Protein AF-A0A925XBE7-F1 (afdb_monomer_lite)

Sequence (155 aa):
MLFYAGADINALSRRMATREWWESERRQFRIIASSITERELEAGAYAYQEEALQLVRRLNYVPITQLVRRLAAEFLDGNVVPPNKPGDAAQLAIATAHQIDYLLTWNYAHLANPATQLRGHQVAAKHQLRMPWLVSPETIPQTSLGQSIRRLKDE

pLDDT: mean 89.14, std 12.23, range [35.78, 98.0]

Foldseek 3Di:
DDDDPDDPPVVVVLVVLVVVCVVAPCVLDQDEDEPLNLVVLVPDDDDCSVVVNVVNVPHHYDDCDPQLVVQLVLCCVLPLFDVVCSSLSSLQSRCFVVQPQEDEDPCCPGDQDPSSQVSSQVSSVVVVTGGHHYHYSVGPDGVVVVGDSDDDPDD

Radius of gyration: 16.5 Å; chains: 1; bounding box: 49×40×38 Å

Structure (mmCIF, N/CA/C/O backbone):
data_AF-A0A925XBE7-F1
#
_entry.id   AF-A0A925XBE7-F1
#
loop_
_atom_site.group_PDB
_atom_site.id
_atom_site.type_symbol
_atom_site.label_atom_id
_atom_site.label_alt_id
_atom_site.label_comp_id
_atom_site.label_asym_id
_atom_site.label_entity_id
_atom_site.label_seq_id
_atom_site.pdbx_PDB_ins_code
_atom_site.Cartn_x
_atom_site.Cartn_y
_atom_site.Cartn_z
_atom_site.occupancy
_atom_site.B_iso_or_equiv
_atom_site.auth_seq_id
_atom_site.auth_comp_id
_atom_site.auth_asym_id
_atom_site.auth_atom_id
_atom_site.pdbx_PDB_model_num
ATOM 1 N N . MET A 1 1 ? 24.776 26.914 2.344 1.00 39.09 1 MET A N 1
ATOM 2 C CA . MET A 1 1 ? 25.261 25.577 1.945 1.00 39.09 1 MET A CA 1
ATOM 3 C C . MET A 1 1 ? 24.845 24.600 3.045 1.00 39.09 1 MET A C 1
ATOM 5 O O . MET A 1 1 ? 25.548 24.454 4.031 1.00 39.09 1 MET A O 1
ATOM 9 N N . LEU A 1 2 ? 23.615 24.082 2.955 1.00 41.59 2 LEU A N 1
ATOM 10 C CA . LEU A 1 2 ? 22.975 23.241 3.976 1.00 41.59 2 LEU A CA 1
ATOM 11 C C . LEU A 1 2 ? 23.396 21.786 3.750 1.00 41.59 2 LEU A C 1
ATOM 13 O O . LEU A 1 2 ? 22.726 21.066 3.017 1.00 41.59 2 LEU A O 1
ATOM 17 N N . PHE A 1 3 ? 24.520 21.362 4.324 1.00 47.53 3 PHE A N 1
ATOM 18 C CA . PHE A 1 3 ? 24.880 19.945 4.325 1.00 47.53 3 PHE A CA 1
ATOM 19 C C . PHE A 1 3 ? 24.498 19.323 5.660 1.00 47.53 3 PHE A C 1
ATOM 21 O O . PHE A 1 3 ? 25.127 19.568 6.686 1.00 47.53 3 PHE A O 1
ATOM 28 N N . TYR A 1 4 ? 23.444 18.514 5.622 1.00 51.09 4 TYR A N 1
ATOM 29 C CA . TYR A 1 4 ? 23.180 17.504 6.630 1.00 51.09 4 TYR A CA 1
ATOM 30 C C . TYR A 1 4 ? 23.902 16.219 6.208 1.00 51.09 4 TYR A C 1
ATOM 32 O O . TYR A 1 4 ? 23.668 15.712 5.114 1.00 51.09 4 TYR A O 1
ATOM 40 N N . ALA A 1 5 ? 24.789 15.717 7.067 1.00 51.72 5 ALA A N 1
ATOM 41 C CA . ALA A 1 5 ? 25.589 14.509 6.850 1.00 51.72 5 ALA A CA 1
ATOM 42 C C . ALA A 1 5 ? 25.105 13.334 7.726 1.00 51.72 5 ALA A C 1
ATOM 44 O O . ALA A 1 5 ? 25.909 12.570 8.251 1.00 51.72 5 ALA A O 1
ATOM 45 N N . GLY A 1 6 ? 23.792 13.225 7.945 1.00 59.06 6 GLY A N 1
ATOM 46 C CA . GLY A 1 6 ? 23.174 12.1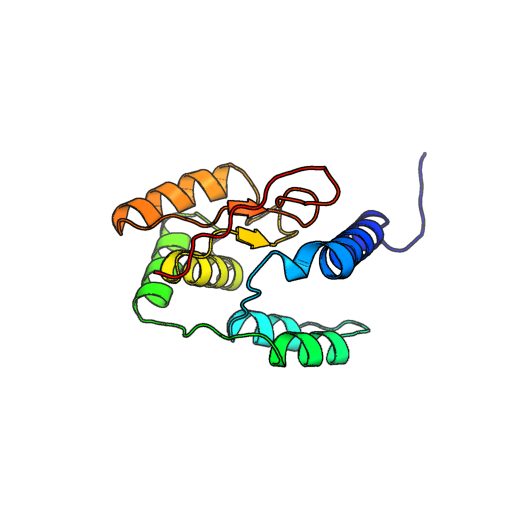00 8.650 1.00 59.06 6 GLY A CA 1
ATOM 47 C C . GLY A 1 6 ? 22.329 11.225 7.723 1.00 59.06 6 GLY A C 1
ATOM 48 O O . GLY A 1 6 ? 22.098 11.566 6.562 1.00 59.06 6 GLY A O 1
ATOM 49 N N . ALA A 1 7 ? 21.847 10.096 8.250 1.00 60.03 7 ALA A N 1
ATOM 50 C CA . ALA A 1 7 ? 20.868 9.246 7.573 1.00 60.03 7 ALA A CA 1
ATOM 51 C C . ALA A 1 7 ? 19.653 10.086 7.144 1.00 60.03 7 ALA A C 1
ATOM 53 O O . ALA A 1 7 ? 19.132 10.838 7.960 1.00 60.03 7 ALA A O 1
ATOM 54 N N . ASP A 1 8 ? 19.245 9.972 5.875 1.00 79.75 8 ASP A N 1
ATOM 55 C CA . ASP A 1 8 ? 18.172 10.746 5.228 1.00 79.75 8 ASP A CA 1
ATOM 56 C C . ASP A 1 8 ? 17.056 11.165 6.214 1.00 79.75 8 ASP A C 1
ATOM 58 O O . ASP A 1 8 ? 16.271 10.325 6.663 1.00 79.75 8 ASP A O 1
ATOM 62 N N . ILE A 1 9 ? 16.998 12.463 6.572 1.00 83.75 9 ILE A N 1
ATOM 63 C CA . ILE A 1 9 ? 16.016 13.028 7.526 1.00 83.75 9 ILE A CA 1
ATOM 64 C C . ILE A 1 9 ? 14.597 12.637 7.118 1.00 83.75 9 ILE A C 1
ATOM 66 O O . ILE A 1 9 ? 13.761 12.356 7.976 1.00 83.75 9 ILE A O 1
ATOM 70 N N . ASN A 1 10 ? 14.329 12.563 5.813 1.00 83.12 10 ASN A N 1
ATOM 71 C CA . ASN A 1 10 ? 13.021 12.169 5.313 1.00 83.12 10 ASN A CA 1
ATOM 72 C C . ASN A 1 10 ? 12.726 10.709 5.646 1.00 83.12 10 ASN A C 1
ATOM 74 O O . ASN A 1 10 ? 11.609 10.383 6.036 1.00 83.12 10 ASN A O 1
ATOM 78 N N . ALA A 1 11 ? 13.712 9.818 5.535 1.00 83.38 11 ALA A N 1
ATOM 79 C CA . ALA A 1 11 ? 13.544 8.421 5.916 1.00 83.38 11 ALA A CA 1
ATOM 80 C C . ALA A 1 11 ? 13.278 8.277 7.423 1.00 83.38 11 ALA A C 1
ATOM 82 O O . ALA A 1 11 ? 12.413 7.492 7.813 1.00 83.38 11 ALA A O 1
ATOM 83 N N . LEU A 1 12 ? 13.969 9.051 8.269 1.00 86.19 12 LEU A N 1
ATOM 84 C CA . LEU A 1 12 ? 13.705 9.072 9.711 1.00 86.19 12 LEU A CA 1
ATOM 85 C C . LEU A 1 12 ? 12.298 9.604 10.019 1.00 86.19 12 LEU A C 1
ATOM 87 O O . LEU A 1 12 ? 11.543 8.951 10.737 1.00 86.19 12 LEU A O 1
ATOM 91 N N . SER A 1 13 ? 11.925 10.740 9.429 1.00 89.38 13 SER A N 1
ATOM 92 C CA . SER A 1 13 ? 10.605 11.355 9.586 1.00 89.38 13 SER A CA 1
ATOM 93 C C . SER A 1 13 ? 9.481 10.401 9.167 1.00 89.38 13 SER A C 1
ATOM 95 O O . SER A 1 13 ? 8.568 10.150 9.951 1.00 89.38 13 SER A O 1
ATOM 97 N N . ARG A 1 14 ? 9.597 9.745 8.003 1.00 91.12 14 ARG A N 1
ATOM 98 C CA . ARG A 1 14 ? 8.619 8.747 7.530 1.00 91.12 14 ARG A CA 1
ATOM 99 C C . ARG A 1 14 ? 8.484 7.560 8.478 1.00 91.12 14 ARG A C 1
ATOM 101 O O . ARG A 1 14 ? 7.375 7.072 8.699 1.00 91.12 14 ARG A O 1
ATOM 108 N N . ARG A 1 15 ? 9.591 7.082 9.057 1.00 87.69 15 ARG A N 1
ATOM 109 C CA . ARG A 1 15 ? 9.562 6.003 10.061 1.00 87.69 15 ARG A CA 1
ATOM 110 C C . ARG A 1 15 ? 8.821 6.438 11.320 1.00 87.69 15 ARG A C 1
ATOM 112 O O . ARG A 1 15 ? 8.000 5.672 11.818 1.00 87.69 15 ARG A O 1
ATOM 119 N N . MET A 1 16 ? 9.081 7.653 11.803 1.00 91.81 16 MET A N 1
ATOM 120 C CA . MET A 1 16 ? 8.385 8.212 12.964 1.00 91.81 16 MET A CA 1
ATOM 121 C C . MET A 1 16 ? 6.887 8.361 12.692 1.00 91.81 16 MET A C 1
ATOM 123 O O . MET A 1 16 ? 6.100 7.811 13.451 1.00 91.81 16 MET A O 1
ATOM 127 N N . ALA A 1 17 ? 6.501 8.972 11.569 1.00 92.44 17 ALA A N 1
ATOM 128 C CA . ALA A 1 17 ? 5.099 9.141 11.184 1.00 92.44 17 ALA A CA 1
ATOM 129 C C . ALA A 1 17 ? 4.367 7.796 11.010 1.00 92.44 17 ALA A C 1
ATOM 131 O O . ALA A 1 17 ? 3.235 7.632 11.457 1.00 92.44 17 ALA A O 1
ATOM 132 N N . THR A 1 18 ? 5.027 6.791 10.417 1.00 92.31 18 THR A N 1
ATOM 133 C CA . THR A 1 18 ? 4.457 5.435 10.298 1.00 92.31 18 THR A CA 1
ATOM 134 C C . THR A 1 18 ? 4.216 4.812 11.670 1.00 92.31 18 THR A C 1
ATOM 136 O O . THR A 1 18 ? 3.174 4.200 11.894 1.00 92.31 18 THR A O 1
ATOM 139 N N . ARG A 1 19 ? 5.175 4.959 12.593 1.00 92.00 19 ARG A N 1
ATOM 140 C CA . ARG A 1 19 ? 5.069 4.414 13.950 1.00 92.00 19 ARG A CA 1
ATOM 141 C C . ARG A 1 19 ? 3.999 5.129 14.762 1.00 92.00 19 ARG A C 1
ATOM 143 O O . ARG A 1 19 ? 3.231 4.465 15.444 1.00 92.00 19 ARG A O 1
ATOM 150 N N . GLU A 1 20 ? 3.942 6.451 14.677 1.00 93.69 20 GLU A N 1
ATOM 151 C CA . GLU A 1 20 ? 2.927 7.255 15.348 1.00 93.69 20 GLU A CA 1
ATOM 152 C C . GLU A 1 20 ? 1.529 6.828 14.906 1.00 93.69 20 GLU A C 1
ATOM 154 O O . GLU A 1 20 ? 0.749 6.390 15.747 1.00 93.69 20 GLU A O 1
ATOM 159 N N . TRP A 1 21 ? 1.266 6.805 13.594 1.00 94.94 21 TRP A N 1
ATOM 160 C CA . TRP A 1 21 ? -0.005 6.323 13.048 1.00 94.94 21 TRP A CA 1
ATOM 161 C C . TRP A 1 21 ? -0.328 4.887 13.490 1.00 94.94 21 TRP A C 1
ATOM 163 O O . TRP A 1 21 ? -1.471 4.571 13.835 1.00 94.94 21 TRP A O 1
ATOM 173 N N . TRP A 1 22 ? 0.674 4.001 13.506 1.00 94.12 22 TRP A N 1
ATOM 174 C CA . TRP A 1 22 ? 0.482 2.616 13.928 1.00 94.12 22 TRP A CA 1
ATOM 175 C C . TRP A 1 22 ? 0.047 2.507 15.394 1.00 94.12 22 TRP A C 1
ATOM 177 O O . TRP A 1 22 ? -0.820 1.699 15.720 1.00 94.12 22 TRP A O 1
ATOM 187 N N . GLU A 1 23 ? 0.620 3.306 16.290 1.00 93.44 23 GLU A N 1
ATOM 188 C CA . GLU A 1 23 ? 0.287 3.250 17.715 1.00 93.44 23 GLU A CA 1
ATOM 189 C C . GLU A 1 23 ? -1.034 3.961 18.042 1.00 93.44 23 GLU A C 1
ATOM 191 O O . GLU A 1 23 ? -1.824 3.444 18.838 1.00 93.44 23 GLU A O 1
ATOM 196 N N . SER A 1 24 ? -1.307 5.112 17.417 1.00 92.94 24 SER A N 1
ATOM 197 C CA . SER A 1 24 ? -2.464 5.954 17.750 1.00 92.94 24 SER A CA 1
ATOM 198 C C . SER A 1 24 ? -3.721 5.623 16.940 1.00 92.94 24 SER A C 1
ATOM 200 O O . SER A 1 24 ? -4.811 5.534 17.508 1.00 92.94 24 SER A O 1
ATOM 202 N N . GLU A 1 25 ? -3.595 5.383 15.632 1.00 94.19 25 GLU A N 1
ATOM 203 C CA . GLU A 1 25 ? -4.739 5.354 14.711 1.00 94.19 25 GLU A CA 1
ATOM 204 C C . GLU A 1 25 ? -5.088 3.955 14.189 1.00 94.19 25 GLU A C 1
ATOM 206 O O . GLU A 1 25 ? -6.246 3.715 13.843 1.00 94.19 25 GLU A O 1
ATOM 211 N N . ARG A 1 26 ? -4.154 2.985 14.162 1.00 92.75 26 ARG A N 1
ATOM 212 C CA . ARG A 1 26 ? -4.388 1.675 13.501 1.00 92.75 26 ARG A CA 1
ATOM 213 C C . ARG A 1 26 ? -5.667 0.965 13.948 1.00 92.75 26 ARG A C 1
ATOM 215 O O . ARG A 1 26 ? -6.253 0.208 13.185 1.00 92.75 26 ARG A O 1
ATOM 222 N N . ARG A 1 27 ? -6.080 1.160 15.210 1.00 93.06 27 ARG A N 1
ATOM 223 C CA . ARG A 1 27 ? -7.254 0.501 15.814 1.00 93.06 27 ARG A CA 1
ATOM 224 C C . ARG A 1 27 ? -8.577 0.994 15.224 1.00 93.06 27 ARG A C 1
ATOM 226 O O . ARG A 1 27 ? -9.613 0.377 15.461 1.00 93.06 27 ARG A O 1
ATOM 233 N N . GLN A 1 28 ? -8.546 2.093 14.477 1.00 92.88 28 GLN A N 1
ATOM 234 C CA . GLN A 1 28 ? -9.692 2.617 13.743 1.00 92.88 28 GLN A CA 1
ATOM 235 C C . GLN A 1 28 ? -9.899 1.923 12.393 1.00 92.88 28 GLN A C 1
ATOM 237 O O . GLN A 1 28 ? -10.957 2.084 11.788 1.00 92.88 28 GLN A O 1
ATOM 242 N N . PHE A 1 29 ? -8.929 1.118 11.955 1.00 93.12 29 PHE A N 1
ATOM 243 C CA . PHE A 1 29 ? -8.918 0.458 10.658 1.00 93.12 29 PHE A CA 1
ATOM 244 C C . PHE A 1 29 ? -8.842 -1.063 10.806 1.00 93.12 29 PHE A C 1
ATOM 246 O O . PHE A 1 29 ? -8.225 -1.601 11.728 1.00 93.12 29 PHE A O 1
ATOM 253 N N . ARG A 1 30 ? -9.420 -1.777 9.837 1.00 93.75 30 ARG A N 1
ATOM 254 C CA . ARG A 1 30 ? -9.132 -3.199 9.639 1.00 93.75 30 ARG A CA 1
ATOM 255 C C . ARG A 1 30 ? -7.858 -3.315 8.810 1.00 93.75 30 ARG A C 1
ATOM 257 O O . ARG A 1 30 ? -7.875 -3.036 7.615 1.00 93.75 30 ARG A O 1
ATOM 264 N N . ILE A 1 31 ? -6.764 -3.720 9.447 1.00 94.62 31 ILE A N 1
ATOM 265 C CA . ILE A 1 31 ? -5.475 -3.879 8.771 1.00 94.62 31 ILE A CA 1
ATOM 266 C C . ILE A 1 31 ? -5.444 -5.214 8.024 1.00 94.62 31 ILE A C 1
ATOM 268 O O . ILE A 1 31 ? -5.728 -6.270 8.596 1.00 94.62 31 ILE A O 1
ATOM 272 N N . ILE A 1 32 ? -5.097 -5.144 6.743 1.00 94.25 32 ILE A N 1
ATOM 273 C CA . ILE A 1 32 ? -5.036 -6.277 5.824 1.00 94.25 32 ILE A CA 1
ATOM 274 C C . ILE A 1 32 ? -3.638 -6.319 5.206 1.00 94.25 32 ILE A C 1
ATOM 276 O O . ILE A 1 32 ? -3.050 -5.278 4.917 1.00 94.25 32 ILE A O 1
ATOM 280 N N . ALA A 1 33 ? -3.123 -7.524 4.995 1.00 94.06 33 ALA A N 1
ATOM 281 C CA . ALA A 1 33 ? -1.888 -7.800 4.280 1.00 94.06 33 ALA A CA 1
ATOM 282 C C . ALA A 1 33 ? -2.140 -8.767 3.113 1.00 94.06 33 ALA A C 1
ATOM 284 O O . ALA A 1 33 ? -3.231 -9.312 2.930 1.00 94.06 33 ALA A O 1
ATOM 285 N N . SER A 1 34 ? -1.113 -8.986 2.300 1.00 93.19 34 SER A N 1
ATOM 286 C CA . SER A 1 34 ? -1.129 -9.988 1.240 1.00 93.19 34 SER A CA 1
ATOM 287 C C . SER A 1 34 ? 0.190 -10.747 1.209 1.00 93.19 34 SER A C 1
ATOM 289 O O . SER A 1 34 ? 1.216 -10.250 1.675 1.00 93.19 34 SER A O 1
ATOM 291 N N . SER A 1 35 ? 0.196 -11.915 0.566 1.00 93.00 35 SER A N 1
ATOM 292 C CA . SER A 1 35 ? 1.433 -12.669 0.325 1.00 93.00 35 SER A CA 1
ATOM 293 C C . SER A 1 35 ? 2.410 -11.950 -0.617 1.00 93.00 35 SER A C 1
ATOM 295 O O . SER A 1 35 ? 3.544 -12.389 -0.785 1.00 93.00 35 SER A O 1
ATOM 297 N N . ILE A 1 36 ? 1.995 -10.860 -1.274 1.00 92.06 36 ILE A N 1
ATOM 298 C CA . ILE A 1 36 ? 2.908 -9.983 -2.021 1.00 92.06 36 ILE A CA 1
ATOM 299 C C . ILE A 1 36 ? 3.665 -9.087 -1.048 1.00 92.06 36 ILE A C 1
ATOM 301 O O . ILE A 1 36 ? 4.888 -9.051 -1.097 1.00 92.06 36 ILE A O 1
ATOM 305 N N . THR A 1 37 ? 2.950 -8.448 -0.122 1.00 90.88 37 THR A N 1
ATOM 306 C CA . THR A 1 37 ? 3.535 -7.594 0.919 1.00 90.88 37 THR A CA 1
ATOM 307 C C . THR A 1 37 ? 4.555 -8.355 1.761 1.00 90.88 37 THR A C 1
ATOM 309 O O . THR A 1 37 ? 5.643 -7.849 2.006 1.00 90.88 37 THR A O 1
ATOM 312 N N . GLU A 1 38 ? 4.237 -9.585 2.169 1.00 93.62 38 GLU A N 1
ATOM 313 C CA . GLU A 1 38 ? 5.177 -10.422 2.920 1.00 93.62 38 GLU A CA 1
ATOM 314 C C . GLU A 1 38 ? 6.445 -10.724 2.108 1.00 93.62 38 GLU A C 1
ATOM 316 O O . GLU A 1 38 ? 7.545 -10.459 2.584 1.00 93.62 38 GLU A O 1
ATOM 321 N N . ARG A 1 39 ? 6.308 -11.170 0.851 1.00 92.19 39 ARG A N 1
ATOM 322 C CA . ARG A 1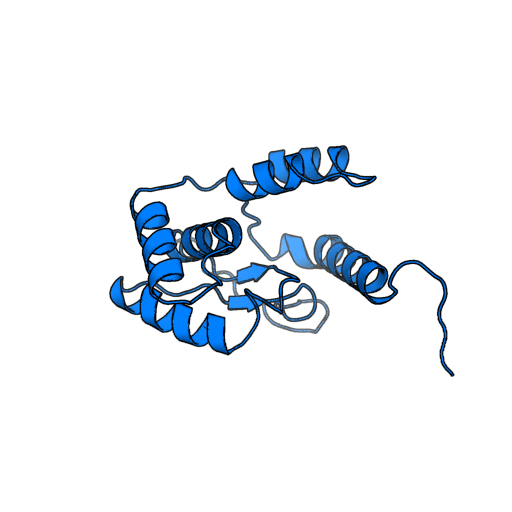 39 ? 7.461 -11.456 -0.024 1.00 92.19 39 ARG A CA 1
ATOM 323 C C . ARG A 1 39 ? 8.332 -10.231 -0.293 1.00 92.19 39 ARG A C 1
ATOM 325 O O . ARG A 1 39 ? 9.545 -10.360 -0.408 1.00 92.19 39 ARG A O 1
ATOM 332 N N . GLU A 1 40 ? 7.738 -9.047 -0.405 1.00 88.69 40 GLU A N 1
ATOM 333 C CA . GLU A 1 40 ? 8.493 -7.800 -0.564 1.00 88.69 40 GLU A CA 1
ATOM 334 C C . GLU A 1 40 ? 9.311 -7.463 0.688 1.00 88.69 40 GLU A C 1
ATOM 336 O O . GLU A 1 40 ? 10.450 -7.010 0.571 1.00 88.69 40 GLU A O 1
ATOM 341 N N . LEU A 1 41 ? 8.771 -7.735 1.880 1.00 91.31 41 LEU A N 1
ATOM 342 C CA . LEU A 1 41 ? 9.506 -7.584 3.137 1.00 91.31 41 LEU A CA 1
ATOM 343 C C . LEU A 1 41 ? 10.615 -8.633 3.274 1.00 91.31 41 LEU A C 1
ATOM 345 O O . LEU A 1 41 ? 11.700 -8.303 3.746 1.00 91.31 41 LEU A O 1
ATOM 349 N N . GLU A 1 42 ? 10.383 -9.869 2.828 1.00 93.00 42 GLU A N 1
ATOM 350 C CA . GLU A 1 42 ? 11.393 -10.941 2.801 1.00 93.00 42 GLU A CA 1
ATOM 351 C C . GLU A 1 42 ? 12.539 -10.645 1.824 1.00 93.00 42 GLU A C 1
ATOM 353 O O . GLU A 1 42 ? 13.691 -10.960 2.108 1.00 93.00 42 GLU A O 1
ATOM 358 N N . ALA A 1 43 ? 12.246 -10.012 0.686 1.00 89.75 43 ALA A N 1
ATOM 359 C CA . ALA A 1 43 ? 13.253 -9.653 -0.311 1.00 89.75 43 ALA A CA 1
ATOM 360 C C . ALA A 1 43 ? 14.116 -8.441 0.092 1.00 89.75 43 ALA A C 1
ATOM 362 O O . ALA A 1 43 ? 15.180 -8.219 -0.492 1.00 89.75 43 ALA A O 1
ATOM 363 N N . GLY A 1 44 ? 13.659 -7.628 1.049 1.00 84.25 44 GLY A N 1
ATOM 364 C CA . GLY A 1 44 ? 14.420 -6.494 1.570 1.00 84.25 44 GLY A CA 1
ATOM 365 C C . GLY A 1 44 ? 15.611 -6.922 2.436 1.00 84.25 44 GLY A C 1
ATOM 366 O O . GLY A 1 44 ? 15.652 -8.031 2.947 1.00 84.25 44 GLY A O 1
ATOM 367 N N . ALA A 1 45 ? 16.572 -6.016 2.642 1.00 85.88 45 ALA A N 1
ATOM 368 C CA . ALA A 1 45 ? 17.647 -6.182 3.623 1.00 85.88 45 ALA A CA 1
ATOM 369 C C . ALA A 1 45 ? 17.725 -4.928 4.504 1.00 85.88 45 ALA A C 1
ATOM 371 O O . ALA A 1 45 ? 18.131 -3.857 4.046 1.00 85.88 45 ALA A O 1
ATOM 372 N N . TYR A 1 46 ? 17.273 -5.031 5.755 1.00 83.44 46 TYR A N 1
ATOM 373 C CA . TYR A 1 46 ? 17.235 -3.911 6.697 1.00 83.44 46 TYR A CA 1
ATOM 374 C C . TYR A 1 46 ? 17.249 -4.393 8.151 1.00 83.44 46 TYR A C 1
ATOM 376 O O . TYR A 1 46 ? 16.833 -5.504 8.454 1.00 83.44 46 TYR A O 1
ATOM 384 N N . ALA A 1 47 ? 17.714 -3.531 9.059 1.00 83.94 47 ALA A N 1
ATOM 385 C CA . ALA A 1 47 ? 18.034 -3.888 10.446 1.00 83.94 47 ALA A CA 1
ATOM 386 C C . ALA A 1 47 ? 16.884 -4.503 11.270 1.00 83.94 47 ALA A C 1
ATOM 388 O O . ALA A 1 47 ? 17.166 -5.170 12.252 1.00 83.94 47 ALA A O 1
ATOM 389 N N . TYR A 1 48 ? 15.625 -4.278 10.882 1.00 84.69 48 TYR A N 1
ATOM 390 C CA . TYR A 1 48 ? 14.431 -4.715 11.625 1.00 84.69 48 TYR A CA 1
ATOM 391 C C . TYR A 1 48 ? 13.509 -5.607 10.780 1.00 84.69 48 TYR A C 1
ATOM 393 O O . TYR A 1 48 ? 12.279 -5.495 10.819 1.00 84.69 48 TYR A O 1
ATOM 401 N N . GLN A 1 49 ? 14.103 -6.398 9.885 1.00 89.69 49 GLN A N 1
ATOM 402 C CA . GLN A 1 49 ? 13.357 -7.237 8.952 1.00 89.69 49 GLN A CA 1
ATOM 403 C C . GLN A 1 49 ? 12.562 -8.328 9.663 1.00 89.69 49 GLN A C 1
ATOM 405 O O . GLN A 1 49 ? 11.392 -8.536 9.338 1.00 89.69 49 GLN A O 1
ATOM 410 N N . GLU A 1 50 ? 13.156 -8.983 10.658 1.00 90.56 50 GLU A N 1
ATOM 411 C CA . GLU A 1 50 ? 12.496 -10.050 11.410 1.00 90.56 50 GLU A CA 1
ATOM 412 C C . GLU A 1 50 ? 11.255 -9.537 12.144 1.00 90.56 50 GLU A C 1
ATOM 414 O O . GLU A 1 50 ? 10.188 -10.145 12.063 1.00 90.56 50 GLU A O 1
ATOM 419 N N . GLU A 1 51 ? 11.353 -8.383 12.802 1.00 90.50 51 GLU A N 1
ATOM 420 C CA . GLU A 1 51 ? 10.246 -7.760 13.522 1.00 90.50 51 GLU A CA 1
ATOM 421 C C . GLU A 1 51 ? 9.120 -7.343 12.571 1.00 90.50 51 GLU A C 1
ATOM 423 O O . GLU A 1 51 ? 7.941 -7.547 12.873 1.00 90.50 51 GLU A O 1
ATOM 428 N N . ALA A 1 52 ? 9.467 -6.809 11.396 1.00 89.94 52 ALA A N 1
ATOM 429 C CA . ALA A 1 52 ? 8.492 -6.464 10.367 1.00 89.94 52 ALA A CA 1
ATOM 430 C C . ALA A 1 52 ? 7.742 -7.705 9.851 1.00 89.94 52 ALA A C 1
ATOM 432 O O . ALA A 1 52 ? 6.514 -7.680 9.745 1.00 89.94 52 ALA A O 1
ATOM 433 N N . LEU A 1 53 ? 8.455 -8.805 9.588 1.00 93.38 53 LEU A N 1
ATOM 434 C CA . LEU A 1 53 ? 7.849 -10.067 9.155 1.00 93.38 53 LEU A CA 1
ATOM 435 C C . LEU A 1 53 ? 6.962 -10.673 10.246 1.00 93.38 53 LEU A C 1
ATOM 437 O O . LEU A 1 53 ? 5.842 -11.096 9.962 1.00 93.38 53 LEU A O 1
ATOM 441 N N . GLN A 1 54 ? 7.412 -10.672 11.503 1.00 93.88 54 GLN A N 1
ATOM 442 C CA . GLN A 1 54 ? 6.608 -11.143 12.635 1.00 93.88 54 GLN A CA 1
ATOM 443 C C . GLN A 1 54 ? 5.314 -10.342 12.798 1.00 93.88 54 GLN A C 1
ATOM 445 O O . GLN A 1 54 ? 4.273 -10.920 13.117 1.00 93.88 54 GLN A O 1
ATOM 450 N N . LEU A 1 55 ? 5.363 -9.026 12.580 1.00 91.50 55 LEU A N 1
ATOM 451 C CA . LEU A 1 55 ? 4.187 -8.163 12.619 1.00 91.50 55 LEU A CA 1
ATOM 452 C C . LEU A 1 55 ? 3.230 -8.482 11.467 1.00 91.50 55 LEU A C 1
ATOM 454 O O . LEU A 1 55 ? 2.043 -8.702 11.706 1.00 91.50 55 LEU A O 1
ATOM 458 N N . VAL A 1 56 ? 3.734 -8.549 10.232 1.00 93.38 56 VAL A N 1
ATOM 459 C CA . VAL A 1 56 ? 2.898 -8.737 9.037 1.00 93.38 56 VAL A CA 1
ATOM 460 C C . VAL A 1 56 ? 2.274 -10.130 8.972 1.00 93.38 56 VAL A C 1
ATOM 462 O O . VAL A 1 56 ? 1.118 -10.261 8.576 1.00 93.38 56 VAL A O 1
ATOM 465 N N . ARG A 1 57 ? 2.959 -11.168 9.459 1.00 94.81 57 ARG A N 1
ATOM 466 C CA . ARG A 1 57 ? 2.417 -12.538 9.560 1.00 94.81 57 ARG A CA 1
ATOM 467 C C . ARG A 1 57 ? 1.228 -12.679 10.518 1.00 94.81 57 ARG A C 1
ATOM 469 O O . ARG A 1 57 ? 0.503 -13.663 10.435 1.00 94.81 57 ARG A O 1
ATOM 476 N N . ARG A 1 58 ? 1.001 -11.713 11.415 1.00 94.00 58 ARG A N 1
ATOM 477 C CA . ARG A 1 58 ? -0.146 -11.699 12.347 1.00 94.00 58 ARG A CA 1
ATOM 478 C C . ARG A 1 58 ? -1.377 -10.979 11.790 1.00 94.00 58 ARG A C 1
ATOM 480 O O . ARG A 1 58 ? -2.406 -10.937 12.462 1.00 94.00 58 ARG A O 1
ATOM 487 N N . LEU A 1 59 ? -1.265 -10.356 10.617 1.00 94.31 59 LEU A N 1
ATOM 488 C CA . LEU A 1 59 ? -2.357 -9.616 9.989 1.00 94.31 59 LEU A CA 1
ATOM 489 C C . LEU A 1 59 ? -3.286 -10.550 9.213 1.00 94.31 59 LEU A C 1
ATOM 491 O O . LEU A 1 59 ? -2.946 -11.693 8.922 1.00 94.31 59 LEU A O 1
ATOM 495 N N . ASN A 1 60 ? -4.464 -10.045 8.853 1.00 93.88 60 ASN A N 1
ATOM 496 C CA . ASN A 1 60 ? -5.387 -10.781 7.997 1.00 93.88 60 ASN A CA 1
ATOM 497 C C . ASN A 1 60 ? -4.902 -10.741 6.548 1.00 93.88 60 ASN A C 1
ATOM 499 O O . ASN A 1 60 ? -4.631 -9.661 6.024 1.00 93.88 60 ASN A O 1
ATOM 503 N N . TYR A 1 61 ? -4.839 -11.900 5.895 1.00 95.19 61 TYR A N 1
ATOM 504 C CA . TYR A 1 61 ? -4.413 -12.009 4.501 1.00 95.19 61 TYR A CA 1
ATOM 505 C C . TYR A 1 61 ? -5.612 -12.073 3.566 1.00 95.19 61 TYR A C 1
ATOM 507 O O . TYR A 1 61 ? -6.581 -12.785 3.830 1.00 95.19 61 TYR A O 1
ATOM 515 N N . VAL A 1 62 ? -5.517 -11.373 2.438 1.00 95.38 62 VAL A N 1
ATOM 516 C CA . VAL A 1 62 ? -6.472 -11.509 1.333 1.00 95.38 62 VAL A CA 1
ATOM 517 C C . VAL A 1 62 ? -5.913 -12.392 0.212 1.00 95.38 62 VAL A C 1
ATOM 519 O O . VAL A 1 62 ? -4.717 -12.330 -0.091 1.00 95.38 62 VAL A O 1
ATOM 522 N N . PRO A 1 63 ? -6.754 -13.224 -0.431 1.00 94.62 63 PRO A N 1
ATOM 523 C CA . PRO A 1 63 ? -6.308 -14.136 -1.476 1.00 94.62 63 PRO A CA 1
ATOM 524 C C . PRO A 1 63 ? -6.014 -13.416 -2.799 1.00 94.62 63 PRO A C 1
ATOM 526 O O . PRO A 1 63 ? -6.668 -12.440 -3.172 1.00 94.62 63 PRO A O 1
ATOM 529 N N . ILE A 1 64 ? -5.071 -13.963 -3.570 1.00 95.56 64 ILE A N 1
ATOM 530 C CA . ILE A 1 64 ? -4.793 -13.525 -4.945 1.00 95.56 64 ILE A CA 1
ATOM 531 C C . ILE A 1 64 ? -5.740 -14.267 -5.894 1.00 95.56 64 ILE A C 1
ATOM 533 O O . ILE A 1 64 ? -5.470 -15.395 -6.312 1.00 95.56 64 ILE A O 1
ATOM 537 N N . THR A 1 65 ? -6.861 -13.631 -6.228 1.00 96.75 65 THR A N 1
ATOM 538 C CA . THR A 1 65 ? -7.897 -14.194 -7.108 1.00 96.75 65 THR A CA 1
ATOM 539 C C . THR A 1 65 ? -7.565 -14.004 -8.594 1.00 96.75 65 THR A C 1
ATOM 541 O O . THR A 1 65 ? -6.611 -13.313 -8.964 1.00 96.75 65 THR A O 1
ATOM 544 N N . GLN A 1 66 ? -8.372 -14.592 -9.483 1.00 97.19 66 GLN A N 1
ATOM 545 C CA . GLN A 1 66 ? -8.260 -14.338 -10.924 1.00 97.19 66 GLN A CA 1
ATOM 546 C C . GLN A 1 66 ? -8.519 -12.863 -11.268 1.00 97.19 66 GLN A C 1
ATOM 548 O O . GLN A 1 66 ? -7.822 -12.306 -12.115 1.00 97.19 66 GLN A O 1
ATOM 553 N N . LEU A 1 67 ? -9.457 -12.215 -10.567 1.00 97.44 67 LEU A N 1
ATOM 554 C CA . LEU A 1 67 ? -9.730 -10.785 -10.712 1.00 97.44 67 LEU A CA 1
ATOM 555 C C . LEU A 1 67 ? -8.502 -9.940 -10.349 1.00 97.44 67 LEU A C 1
ATOM 557 O O . LEU A 1 67 ? -8.149 -9.040 -11.103 1.00 97.44 67 LEU A O 1
ATOM 561 N N . VAL A 1 68 ? -7.802 -10.274 -9.258 1.00 97.81 68 VAL A N 1
ATOM 562 C CA . VAL A 1 68 ? -6.544 -9.603 -8.880 1.00 97.81 68 VAL A CA 1
ATOM 563 C C . VAL A 1 68 ? -5.510 -9.709 -10.000 1.00 97.81 68 VAL A C 1
ATOM 565 O O . VAL A 1 68 ? -4.920 -8.708 -10.392 1.00 97.81 68 VAL A O 1
ATOM 568 N N . ARG A 1 69 ? -5.293 -10.913 -10.545 1.00 97.31 69 ARG A N 1
ATOM 569 C CA . ARG A 1 69 ? -4.312 -11.123 -11.627 1.00 97.31 69 ARG A CA 1
ATOM 570 C C . ARG A 1 69 ? -4.670 -10.326 -12.878 1.00 97.31 69 ARG A C 1
ATOM 572 O O . ARG A 1 69 ? -3.787 -9.741 -13.496 1.00 97.31 69 ARG A O 1
ATOM 579 N N . ARG A 1 70 ? -5.960 -10.284 -13.219 1.00 98.00 70 ARG A N 1
ATOM 580 C CA . ARG A 1 70 ? -6.473 -9.517 -14.355 1.00 98.00 70 ARG A CA 1
ATOM 581 C C . ARG A 1 70 ? -6.270 -8.015 -14.159 1.00 98.00 70 ARG A C 1
ATOM 583 O O . ARG A 1 70 ? -5.698 -7.374 -15.030 1.00 98.00 70 ARG A O 1
ATOM 590 N N . LEU A 1 71 ? -6.668 -7.470 -13.009 1.00 97.94 71 LEU A N 1
ATOM 591 C CA . LEU A 1 71 ? -6.479 -6.051 -12.697 1.00 97.94 71 LEU A CA 1
ATOM 592 C C . LEU A 1 71 ? -4.999 -5.658 -12.676 1.00 97.94 71 LEU A C 1
ATOM 594 O O . LEU A 1 71 ? -4.657 -4.588 -13.160 1.00 97.94 71 LEU A O 1
ATOM 598 N N . ALA A 1 72 ? -4.114 -6.521 -12.169 1.00 97.31 72 ALA A N 1
ATOM 599 C CA . ALA A 1 72 ? -2.677 -6.250 -12.165 1.00 97.31 72 ALA A CA 1
ATOM 600 C C . ALA A 1 72 ? -2.120 -6.094 -13.590 1.00 97.31 72 ALA A C 1
ATOM 602 O O . ALA A 1 72 ? -1.355 -5.166 -13.844 1.00 97.31 72 ALA A O 1
ATOM 603 N N . ALA A 1 73 ? -2.535 -6.961 -14.522 1.00 97.31 73 ALA A N 1
ATOM 604 C CA . ALA A 1 73 ? -2.172 -6.836 -15.933 1.00 97.31 73 ALA A CA 1
ATOM 605 C C . ALA A 1 73 ? -2.749 -5.550 -16.547 1.00 97.31 73 ALA A C 1
ATOM 607 O O . ALA A 1 73 ? -2.010 -4.761 -17.125 1.00 97.31 73 ALA A O 1
ATOM 608 N N . GLU A 1 74 ? -4.037 -5.272 -16.328 1.00 97.44 74 GLU A N 1
ATOM 609 C CA . GLU A 1 74 ? -4.686 -4.072 -16.870 1.00 97.44 74 GLU A CA 1
ATOM 610 C C . GLU A 1 74 ? -4.104 -2.761 -16.304 1.00 97.44 74 GLU A C 1
ATOM 612 O O . GLU A 1 74 ? -4.066 -1.750 -17.005 1.00 97.44 74 GLU A O 1
ATOM 617 N N . PHE A 1 75 ? -3.614 -2.754 -15.061 1.00 96.94 75 PHE A N 1
ATOM 618 C CA . PHE A 1 75 ? -2.910 -1.605 -14.488 1.00 96.94 75 PHE A CA 1
ATOM 619 C C . PHE A 1 75 ? -1.532 -1.376 -15.115 1.00 96.94 75 PHE A C 1
ATOM 621 O O . PHE A 1 75 ? -1.136 -0.219 -15.284 1.00 96.94 75 PHE A O 1
ATOM 628 N N . LEU A 1 76 ? -0.817 -2.440 -15.486 1.00 96.12 76 LEU A N 1
ATOM 629 C CA . LEU A 1 76 ? 0.438 -2.328 -16.231 1.00 96.12 76 LEU A CA 1
ATOM 630 C C . LEU A 1 76 ? 0.174 -1.846 -17.663 1.00 96.12 76 LEU A C 1
ATOM 632 O O . LEU A 1 76 ? 0.762 -0.853 -18.087 1.00 96.12 76 LEU A O 1
ATOM 636 N N . ASP A 1 77 ? -0.771 -2.473 -18.364 1.00 95.31 77 ASP A N 1
ATOM 637 C CA . ASP A 1 77 ? -1.136 -2.126 -19.744 1.00 95.31 77 ASP A CA 1
ATOM 638 C C . ASP A 1 77 ? -1.687 -0.695 -19.847 1.00 95.31 77 ASP A C 1
ATOM 640 O O . ASP A 1 77 ? -1.392 0.050 -20.783 1.00 95.31 77 ASP A O 1
ATOM 644 N N . GLY A 1 78 ? -2.461 -0.275 -18.842 1.00 92.50 78 GLY A N 1
ATOM 645 C CA . GLY A 1 78 ? -2.997 1.078 -18.714 1.00 92.50 78 GLY A CA 1
ATOM 646 C C . GLY A 1 78 ? -1.980 2.127 -18.258 1.00 92.50 78 GLY A C 1
ATOM 647 O O . GLY A 1 78 ? -2.362 3.284 -18.072 1.00 92.50 78 GLY A O 1
ATOM 648 N N . ASN A 1 79 ? -0.709 1.756 -18.050 1.00 93.31 79 ASN A N 1
ATOM 649 C CA . ASN A 1 79 ? 0.340 2.621 -17.499 1.00 93.31 79 ASN A CA 1
ATOM 650 C C . ASN A 1 79 ? -0.099 3.337 -16.207 1.00 93.31 79 ASN A C 1
ATOM 652 O O . ASN A 1 79 ? 0.204 4.516 -15.990 1.00 93.31 79 ASN A O 1
ATOM 656 N N . VAL A 1 80 ? -0.861 2.646 -15.355 1.00 94.19 80 VAL A N 1
ATOM 657 C CA . VAL A 1 80 ? -1.258 3.147 -14.029 1.00 94.19 80 VAL A CA 1
ATOM 658 C C . VAL A 1 80 ? -0.031 3.220 -13.125 1.00 94.19 80 VAL A C 1
ATOM 660 O O . VAL A 1 80 ? 0.176 4.214 -12.427 1.00 94.19 80 VAL A O 1
ATOM 663 N N . VAL A 1 81 ? 0.821 2.202 -13.223 1.00 92.62 81 VAL A N 1
ATOM 664 C CA . VAL A 1 81 ? 2.158 2.150 -12.628 1.00 92.62 81 VAL A CA 1
ATOM 665 C C . VAL A 1 81 ? 3.197 1.867 -13.721 1.00 92.62 81 VAL A C 1
ATOM 667 O O . VAL A 1 81 ? 2.828 1.393 -14.799 1.00 92.62 81 VAL A O 1
ATOM 670 N N . PRO A 1 82 ? 4.493 2.147 -13.490 1.00 89.62 82 PRO A N 1
ATOM 671 C CA . PRO A 1 82 ? 5.533 1.840 -14.465 1.00 89.62 82 PRO A CA 1
ATOM 672 C C . PRO A 1 82 ? 5.587 0.338 -14.817 1.00 89.62 82 PRO A C 1
ATOM 674 O O . PRO A 1 82 ? 5.491 -0.495 -13.912 1.00 89.62 82 PRO A O 1
ATOM 677 N N . PRO A 1 83 ? 5.836 -0.039 -16.088 1.00 88.50 83 PRO A N 1
ATOM 678 C CA . PRO A 1 83 ? 5.881 -1.445 -16.514 1.00 88.50 83 PRO A CA 1
ATOM 679 C C . PRO A 1 83 ? 6.909 -2.310 -15.767 1.00 88.50 83 PRO A C 1
ATOM 681 O O . PRO A 1 83 ? 6.740 -3.516 -15.625 1.00 88.50 83 PRO A O 1
ATOM 684 N N . ASN A 1 84 ? 7.980 -1.696 -15.256 1.00 89.56 84 ASN A N 1
ATOM 685 C CA . ASN A 1 84 ? 9.023 -2.362 -14.473 1.00 89.56 84 ASN A CA 1
ATOM 686 C C . ASN A 1 84 ? 8.699 -2.465 -12.968 1.00 89.56 84 ASN A C 1
ATOM 688 O O . ASN A 1 84 ? 9.575 -2.830 -12.182 1.00 89.56 84 ASN A O 1
ATOM 692 N N . LYS A 1 85 ? 7.468 -2.137 -12.553 1.00 89.12 85 LYS A N 1
ATOM 693 C CA . LYS A 1 85 ? 6.993 -2.205 -11.162 1.00 89.12 85 LYS A CA 1
ATOM 694 C C . LYS A 1 85 ? 5.777 -3.138 -11.018 1.00 89.12 85 LYS A C 1
ATOM 696 O O . LYS A 1 85 ? 4.707 -2.705 -10.594 1.00 89.12 85 LYS A O 1
ATOM 701 N N . PRO A 1 86 ? 5.919 -4.445 -11.317 1.00 91.75 86 PRO A N 1
ATOM 702 C CA . PRO A 1 86 ? 4.811 -5.395 -11.199 1.00 91.75 86 PRO A CA 1
ATOM 703 C C . PRO A 1 86 ? 4.318 -5.585 -9.753 1.00 91.75 86 PRO A C 1
ATOM 705 O O . PRO A 1 86 ? 3.152 -5.917 -9.559 1.00 91.75 86 PRO A O 1
ATOM 708 N N . GLY A 1 87 ? 5.168 -5.348 -8.743 1.00 91.75 87 GLY A N 1
ATOM 709 C CA . GLY A 1 87 ? 4.769 -5.356 -7.326 1.00 91.75 87 GLY A CA 1
ATOM 710 C C . GLY A 1 87 ? 3.748 -4.262 -7.002 1.00 91.75 87 GLY A C 1
ATOM 711 O O . GLY A 1 87 ? 2.671 -4.567 -6.494 1.00 91.75 87 GLY A O 1
ATOM 712 N N . ASP A 1 88 ? 4.024 -3.020 -7.423 1.00 92.94 88 ASP A N 1
ATOM 713 C CA . ASP A 1 88 ? 3.114 -1.874 -7.267 1.00 92.94 88 ASP A CA 1
ATOM 714 C C . ASP A 1 88 ? 1.754 -2.152 -7.940 1.00 92.94 88 ASP A C 1
ATOM 716 O O . ASP A 1 88 ? 0.699 -1.935 -7.340 1.00 92.94 88 ASP A O 1
ATOM 720 N N . ALA A 1 89 ? 1.766 -2.704 -9.163 1.00 95.38 89 ALA A N 1
ATOM 721 C CA . ALA A 1 89 ? 0.543 -3.087 -9.878 1.00 95.38 89 ALA A CA 1
ATOM 722 C C . ALA A 1 89 ? -0.259 -4.142 -9.109 1.00 95.38 89 ALA A C 1
ATOM 724 O O . ALA A 1 89 ? -1.484 -4.060 -9.015 1.00 95.38 89 ALA A O 1
ATOM 725 N N . ALA A 1 90 ? 0.428 -5.141 -8.556 1.00 95.31 90 ALA A N 1
ATOM 726 C CA . ALA A 1 90 ? -0.213 -6.240 -7.864 1.00 95.31 90 ALA A CA 1
ATOM 727 C C . ALA A 1 90 ? -0.788 -5.816 -6.504 1.00 95.31 90 ALA A C 1
ATOM 729 O O . ALA A 1 90 ? -1.912 -6.204 -6.187 1.00 95.31 90 ALA A O 1
ATOM 730 N N . GLN A 1 91 ? -0.086 -4.976 -5.735 1.00 94.25 91 GLN A N 1
ATOM 731 C CA . GLN A 1 91 ? -0.630 -4.387 -4.506 1.00 94.25 91 GLN A CA 1
ATOM 732 C C . GLN A 1 91 ? -1.887 -3.559 -4.793 1.00 94.25 91 GLN A C 1
ATOM 734 O O . GLN A 1 91 ? -2.912 -3.721 -4.126 1.00 94.25 91 GLN A O 1
ATOM 739 N N . LEU A 1 92 ? -1.838 -2.721 -5.831 1.00 95.62 92 LEU A N 1
ATOM 740 C CA . LEU A 1 92 ? -2.976 -1.906 -6.231 1.00 95.62 92 LEU A CA 1
ATOM 741 C C . LEU A 1 92 ? -4.165 -2.763 -6.698 1.00 95.62 92 LEU A C 1
ATOM 743 O O . LEU A 1 92 ? -5.314 -2.483 -6.348 1.00 95.62 92 LEU A O 1
ATOM 747 N N . ALA A 1 93 ? -3.899 -3.830 -7.452 1.00 97.19 93 ALA A N 1
ATOM 748 C CA . ALA A 1 93 ? -4.904 -4.789 -7.906 1.00 97.19 93 ALA A CA 1
ATOM 749 C C . ALA A 1 93 ? -5.554 -5.549 -6.754 1.00 97.19 93 ALA A C 1
ATOM 751 O O . ALA A 1 93 ? -6.770 -5.727 -6.759 1.00 97.19 93 ALA A O 1
ATOM 752 N N . ILE A 1 94 ? -4.772 -5.952 -5.752 1.00 97.00 94 ILE A N 1
ATOM 753 C CA . ILE A 1 94 ? -5.288 -6.575 -4.531 1.00 97.00 94 ILE A CA 1
ATOM 754 C C . ILE A 1 94 ? -6.240 -5.618 -3.820 1.00 97.00 94 ILE A C 1
ATOM 756 O O . ILE A 1 94 ? -7.384 -5.983 -3.555 1.00 97.00 94 ILE A O 1
ATOM 760 N N . ALA A 1 95 ? -5.797 -4.387 -3.566 1.00 96.44 95 ALA A N 1
ATOM 761 C CA . ALA A 1 95 ? -6.612 -3.405 -2.868 1.00 96.44 95 ALA A CA 1
ATOM 762 C C . ALA A 1 95 ? -7.900 -3.062 -3.636 1.00 96.44 95 ALA A C 1
ATOM 764 O O . ALA A 1 95 ? -8.971 -2.986 -3.040 1.00 96.44 95 ALA A O 1
ATOM 765 N N . THR A 1 96 ? -7.824 -2.961 -4.964 1.00 97.44 96 THR A N 1
ATOM 766 C CA . THR A 1 96 ? -8.990 -2.704 -5.823 1.00 97.44 96 THR A CA 1
ATOM 767 C C . THR A 1 96 ? -9.959 -3.893 -5.849 1.00 97.44 96 THR A C 1
ATOM 769 O O . THR A 1 96 ? -11.158 -3.718 -5.637 1.00 97.44 96 THR A O 1
ATOM 772 N N . ALA A 1 97 ? -9.470 -5.117 -6.071 1.00 97.69 97 ALA A N 1
ATOM 773 C CA . ALA A 1 97 ? -10.316 -6.310 -6.170 1.00 97.69 97 ALA A CA 1
ATOM 774 C C . ALA A 1 97 ? -11.062 -6.616 -4.866 1.00 97.69 97 ALA A C 1
ATOM 776 O O . ALA A 1 97 ? -12.205 -7.061 -4.901 1.00 97.69 97 ALA A O 1
ATOM 777 N N . HIS A 1 98 ? -10.415 -6.367 -3.725 1.00 96.62 98 HIS A N 1
ATOM 778 C CA . HIS A 1 98 ? -10.983 -6.595 -2.395 1.00 96.62 98 HIS A CA 1
ATOM 779 C C . HIS A 1 98 ? -11.713 -5.373 -1.827 1.00 96.62 98 HIS A C 1
ATOM 781 O O . HIS A 1 98 ? -12.080 -5.383 -0.656 1.00 96.62 98 HIS A O 1
ATOM 787 N N . GLN A 1 99 ? -11.925 -4.330 -2.642 1.00 95.56 99 GLN A N 1
ATOM 788 C CA . GLN A 1 99 ? -12.626 -3.097 -2.258 1.00 95.56 99 GLN A CA 1
ATOM 789 C C . GLN A 1 99 ? -12.074 -2.473 -0.965 1.00 95.56 99 GLN A C 1
ATOM 791 O O . GLN A 1 99 ? -12.820 -1.999 -0.112 1.00 95.56 99 GLN A O 1
ATOM 796 N N . ILE A 1 100 ? -10.746 -2.480 -0.827 1.00 95.62 100 ILE A N 1
ATOM 797 C CA . ILE A 1 100 ? -10.046 -1.822 0.274 1.00 95.62 100 ILE A CA 1
ATOM 798 C C . ILE A 1 100 ? -10.172 -0.309 0.086 1.00 95.62 100 ILE A C 1
ATOM 800 O O . ILE A 1 100 ? -9.928 0.206 -1.002 1.00 95.62 100 ILE A O 1
ATOM 804 N N . ASP A 1 101 ? -10.528 0.414 1.147 1.00 94.88 101 ASP A N 1
ATOM 805 C CA . ASP A 1 101 ? -10.750 1.860 1.054 1.00 94.88 101 ASP A CA 1
ATOM 806 C C . ASP A 1 101 ? -9.446 2.660 0.921 1.00 94.88 101 ASP A C 1
ATOM 808 O O . ASP A 1 101 ? -9.412 3.663 0.210 1.00 94.88 101 ASP A O 1
ATOM 812 N N . TYR A 1 102 ? -8.372 2.208 1.578 1.00 95.06 102 TYR A N 1
ATOM 813 C CA . TYR A 1 102 ? -7.086 2.906 1.636 1.00 95.06 102 TYR A CA 1
ATOM 814 C C . TYR A 1 102 ? -5.918 1.947 1.397 1.00 95.06 102 TYR A C 1
ATOM 816 O O . TYR A 1 102 ? -5.796 0.926 2.075 1.00 95.06 102 TYR A O 1
ATOM 824 N N . LEU A 1 103 ? -5.018 2.310 0.483 1.00 95.19 103 LEU A N 1
ATOM 825 C CA . LEU A 1 103 ? -3.702 1.690 0.347 1.00 95.19 103 LEU A CA 1
ATOM 826 C C . LEU A 1 103 ? -2.659 2.648 0.927 1.00 95.19 103 LEU A C 1
ATOM 828 O O . LEU A 1 103 ? -2.368 3.696 0.347 1.00 95.19 103 LEU A O 1
ATOM 832 N N . LEU A 1 104 ? -2.119 2.279 2.088 1.00 94.50 104 LEU A N 1
ATOM 833 C CA . LEU A 1 104 ? -1.139 3.080 2.813 1.00 94.50 104 LEU A CA 1
ATOM 834 C C . LEU A 1 104 ? 0.255 2.921 2.187 1.00 94.50 104 LEU A C 1
ATOM 836 O O . LEU A 1 104 ? 0.794 1.816 2.150 1.00 94.50 104 LEU A O 1
ATOM 840 N N . THR A 1 105 ? 0.854 4.006 1.696 1.00 92.56 105 THR A N 1
ATOM 841 C CA . THR A 1 105 ? 2.144 3.966 0.997 1.00 92.56 105 THR A CA 1
ATOM 842 C C . THR A 1 105 ? 2.934 5.271 1.117 1.00 92.56 105 THR A C 1
ATOM 844 O O . THR A 1 105 ? 2.379 6.366 1.145 1.00 92.56 105 THR A O 1
ATOM 847 N N . TRP A 1 106 ? 4.264 5.152 1.132 1.00 90.12 106 TRP A N 1
ATOM 848 C CA . TRP A 1 106 ? 5.199 6.273 0.956 1.00 90.12 106 TRP A CA 1
ATOM 849 C C . TRP A 1 106 ? 5.714 6.396 -0.488 1.00 90.12 106 TRP A C 1
ATOM 851 O O . TRP A 1 106 ? 6.536 7.268 -0.781 1.00 90.12 106 TRP A O 1
ATOM 861 N N . ASN A 1 107 ? 5.272 5.522 -1.401 1.00 87.12 107 ASN A N 1
ATOM 862 C CA . ASN A 1 107 ? 5.683 5.532 -2.804 1.00 87.12 107 ASN A CA 1
ATOM 863 C C . ASN A 1 107 ? 4.923 6.624 -3.577 1.00 87.12 107 ASN A C 1
ATOM 865 O O . ASN A 1 107 ? 4.012 6.352 -4.360 1.00 87.12 107 ASN A O 1
ATOM 869 N N . TYR A 1 108 ? 5.307 7.882 -3.360 1.00 84.56 108 TYR A N 1
ATOM 870 C CA . TYR A 1 108 ? 4.749 9.022 -4.092 1.00 84.56 108 TYR A CA 1
ATOM 871 C C . TYR A 1 108 ? 5.115 9.006 -5.580 1.00 84.56 108 TYR A C 1
ATOM 873 O O . TYR A 1 108 ? 4.358 9.511 -6.402 1.00 84.56 108 TYR A O 1
ATOM 881 N N . ALA A 1 109 ? 6.253 8.410 -5.943 1.00 81.06 109 ALA A N 1
ATOM 882 C CA . ALA A 1 109 ? 6.748 8.415 -7.316 1.00 81.06 109 ALA A CA 1
ATOM 883 C C . ALA A 1 109 ? 5.901 7.549 -8.260 1.00 81.06 109 ALA A C 1
ATOM 885 O O . ALA A 1 109 ? 5.740 7.898 -9.428 1.00 81.06 109 ALA A O 1
ATOM 886 N N . HIS A 1 110 ? 5.373 6.423 -7.774 1.00 82.31 110 HIS A N 1
ATOM 887 C CA . HIS A 1 110 ? 4.715 5.431 -8.630 1.00 82.31 110 HIS A CA 1
ATOM 888 C C . HIS A 1 110 ? 3.298 5.065 -8.191 1.00 82.31 110 HIS A C 1
ATOM 890 O O . HIS A 1 110 ? 2.541 4.579 -9.023 1.00 82.31 110 HIS A O 1
ATOM 896 N N . LEU A 1 111 ? 2.931 5.311 -6.928 1.00 85.62 111 LEU A N 1
ATOM 897 C CA . LEU A 1 111 ? 1.602 4.997 -6.404 1.00 85.62 111 LEU A CA 1
ATOM 898 C C . LEU A 1 111 ? 0.830 6.265 -6.042 1.00 85.62 111 LEU A C 1
ATOM 900 O O . LEU A 1 111 ? -0.084 6.648 -6.761 1.00 85.62 111 LEU A O 1
ATOM 904 N N . ALA A 1 112 ? 1.202 6.959 -4.968 1.00 86.69 112 ALA A N 1
ATOM 905 C CA . ALA A 1 112 ? 0.368 8.007 -4.368 1.00 86.69 112 ALA A CA 1
ATOM 906 C C . ALA A 1 112 ? 0.282 9.334 -5.160 1.00 86.69 112 ALA A C 1
ATOM 908 O O . ALA A 1 112 ? -0.206 10.332 -4.634 1.00 86.69 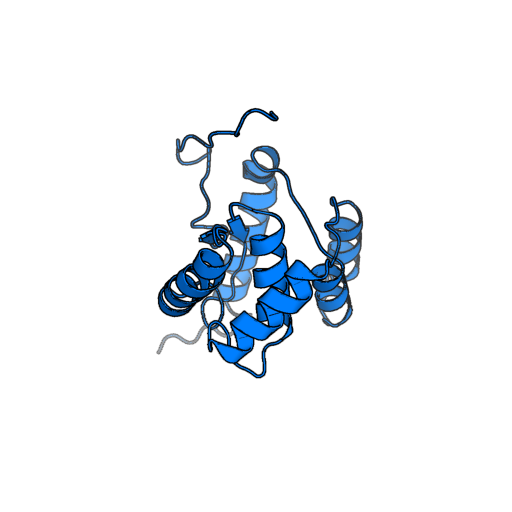112 ALA A O 1
ATOM 909 N N . ASN A 1 113 ? 0.720 9.380 -6.423 1.00 88.44 113 ASN A N 1
ATOM 910 C CA . ASN A 1 113 ? 0.579 10.577 -7.253 1.00 88.44 113 ASN A CA 1
ATOM 911 C C . ASN A 1 113 ? -0.827 10.673 -7.898 1.00 88.44 113 ASN A C 1
ATOM 913 O O . ASN A 1 113 ? -1.439 9.647 -8.215 1.00 88.44 113 ASN A O 1
ATOM 917 N N . PRO A 1 114 ? -1.333 11.893 -8.168 1.00 91.12 114 PRO A N 1
ATOM 918 C CA . PRO A 1 114 ? -2.660 12.086 -8.760 1.00 91.12 114 PRO A CA 1
ATOM 919 C C . PRO A 1 114 ? -2.855 11.433 -10.135 1.00 91.12 114 PRO A C 1
ATOM 921 O O . PRO A 1 114 ? -3.968 11.023 -10.460 1.00 91.12 114 PRO A O 1
ATOM 924 N N . ALA A 1 115 ? -1.800 11.315 -10.949 1.00 92.12 115 ALA A N 1
ATOM 925 C CA . ALA A 1 115 ? -1.908 10.716 -12.279 1.00 92.12 115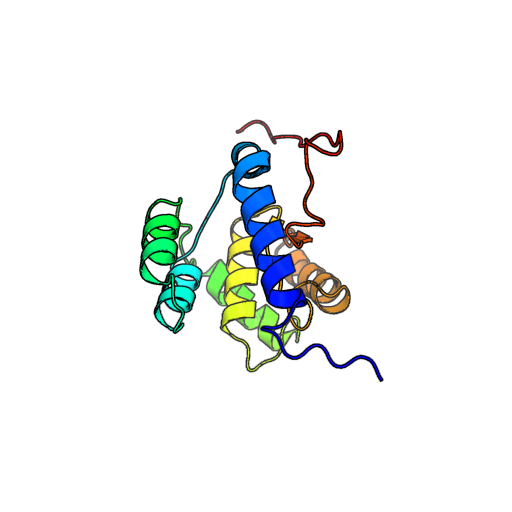 ALA A CA 1
ATOM 926 C C . ALA A 1 115 ? -2.159 9.202 -12.195 1.00 92.12 115 ALA A C 1
ATOM 928 O O . ALA A 1 115 ? -3.021 8.686 -12.906 1.00 92.12 115 ALA A O 1
ATOM 929 N N . THR A 1 116 ? -1.463 8.503 -11.294 1.00 92.62 116 THR A N 1
ATOM 930 C CA . THR A 1 116 ? -1.708 7.089 -10.989 1.00 92.62 116 THR A CA 1
ATOM 931 C C . THR A 1 116 ? -3.116 6.888 -10.439 1.00 92.62 116 THR A C 1
ATOM 933 O O . THR A 1 116 ? -3.818 6.002 -10.923 1.00 92.62 116 THR A O 1
ATOM 936 N N . GLN A 1 117 ? -3.573 7.734 -9.508 1.00 93.56 117 GLN A N 1
ATOM 937 C CA . GLN A 1 117 ? -4.945 7.653 -8.990 1.00 93.56 117 GLN A CA 1
ATOM 938 C C . GLN A 1 117 ? -5.982 7.823 -10.107 1.00 93.56 117 GLN A C 1
ATOM 940 O O . GLN A 1 117 ? -6.854 6.974 -10.275 1.00 93.56 117 GLN A O 1
ATOM 945 N N . LEU A 1 118 ? -5.850 8.852 -10.949 1.00 94.94 118 LEU A N 1
ATOM 946 C CA . LEU A 1 118 ? -6.782 9.086 -12.054 1.00 94.94 118 LEU A CA 1
ATOM 947 C C . LEU A 1 118 ? -6.857 7.893 -13.023 1.00 94.94 118 LEU A C 1
ATOM 949 O O . LEU A 1 118 ? -7.952 7.424 -13.337 1.00 94.94 118 LEU A O 1
ATOM 953 N N . ARG A 1 119 ? -5.709 7.380 -13.485 1.00 95.56 119 ARG A N 1
ATOM 954 C CA . ARG A 1 119 ? -5.675 6.241 -14.422 1.00 95.56 119 ARG A CA 1
ATOM 955 C C . ARG A 1 119 ? -6.180 4.955 -13.771 1.00 95.56 119 ARG A C 1
ATOM 957 O O . ARG A 1 119 ? -6.912 4.193 -14.398 1.00 95.56 119 ARG A O 1
ATOM 964 N N . GLY A 1 120 ? -5.823 4.721 -12.510 1.00 95.75 120 GLY A N 1
ATOM 965 C CA . GLY A 1 120 ? -6.285 3.560 -11.757 1.00 95.75 120 GLY A CA 1
ATOM 966 C C . GLY A 1 120 ? -7.804 3.562 -11.576 1.00 95.75 120 GLY A C 1
ATOM 967 O O . GLY A 1 120 ? -8.437 2.535 -11.818 1.00 95.75 120 GLY A O 1
ATOM 968 N N . HIS A 1 121 ? -8.409 4.719 -11.283 1.00 95.88 121 HIS A N 1
ATOM 969 C CA . HIS A 1 121 ? -9.866 4.867 -11.232 1.00 95.88 121 HIS A CA 1
ATOM 970 C C . HIS A 1 121 ? -10.525 4.526 -12.573 1.00 95.88 121 HIS A C 1
ATOM 972 O O . HIS A 1 121 ? -11.540 3.832 -12.593 1.00 95.88 121 HIS A O 1
ATOM 978 N N . GLN A 1 122 ? -9.942 4.959 -13.695 1.00 96.31 122 GLN A N 1
ATOM 979 C CA . GLN A 1 122 ? -10.463 4.647 -15.032 1.00 96.31 122 GLN A CA 1
ATOM 980 C C . GLN A 1 122 ? -10.425 3.147 -15.339 1.00 96.31 122 GLN A C 1
ATOM 982 O O . GLN A 1 122 ? -11.352 2.632 -15.959 1.00 96.31 122 GLN A O 1
ATOM 987 N N . VAL A 1 123 ? -9.374 2.437 -14.920 1.00 96.50 123 VAL A N 1
ATOM 988 C CA . VAL A 1 123 ? -9.288 0.979 -15.086 1.00 96.50 123 VAL A CA 1
ATOM 989 C C . VAL A 1 123 ? -10.275 0.269 -14.156 1.00 96.50 123 VAL A C 1
ATOM 991 O O . VAL A 1 123 ? -11.050 -0.558 -14.628 1.00 96.50 123 VAL A O 1
ATOM 994 N N . ALA A 1 124 ? -10.325 0.633 -12.871 1.00 96.81 124 ALA A N 1
ATOM 995 C CA . ALA A 1 124 ? -11.240 0.028 -11.897 1.00 96.81 124 ALA A CA 1
ATOM 996 C C . ALA A 1 124 ? -12.720 0.191 -12.298 1.00 96.81 124 ALA A C 1
ATOM 998 O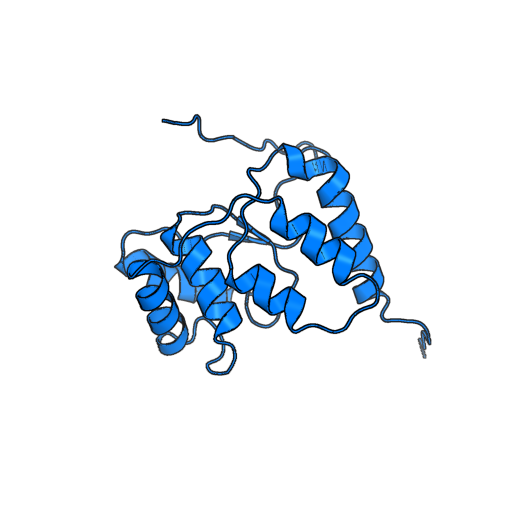 O . ALA A 1 124 ? -13.500 -0.760 -12.202 1.00 96.81 124 ALA A O 1
ATOM 999 N N . ALA A 1 125 ? -13.092 1.355 -12.842 1.00 96.12 125 ALA A N 1
ATOM 1000 C CA . ALA A 1 125 ? -14.452 1.642 -13.293 1.00 96.12 125 ALA A CA 1
ATOM 1001 C C . ALA A 1 125 ? -14.945 0.692 -14.402 1.00 96.12 125 ALA A C 1
ATOM 1003 O O . ALA A 1 125 ? -16.139 0.392 -14.460 1.00 96.12 125 ALA A O 1
ATOM 1004 N N . LYS A 1 126 ? -14.046 0.151 -15.242 1.00 96.62 126 LYS A N 1
ATOM 1005 C CA . LYS A 1 126 ? -14.401 -0.845 -16.277 1.00 96.62 126 LYS A CA 1
ATOM 1006 C C . LYS A 1 126 ? -14.948 -2.143 -15.678 1.00 96.62 126 LYS A C 1
ATOM 1008 O O . LYS A 1 126 ? -15.713 -2.839 -16.339 1.00 96.62 126 LYS A O 1
ATOM 1013 N N . HIS A 1 127 ? -14.586 -2.433 -14.429 1.00 96.19 127 HIS A N 1
ATOM 1014 C CA . HIS A 1 127 ? -15.032 -3.599 -13.660 1.00 96.19 127 HIS A CA 1
ATOM 1015 C C . HIS A 1 127 ? -16.109 -3.251 -12.627 1.00 96.19 127 HIS A C 1
ATOM 1017 O O . HIS A 1 127 ? -16.408 -4.073 -11.769 1.00 96.19 127 HIS A O 1
ATOM 1023 N N . GLN A 1 128 ? -16.668 -2.033 -12.670 1.00 97.12 128 GLN A N 1
ATOM 1024 C CA . GLN A 1 128 ? -17.620 -1.527 -11.670 1.00 97.12 128 GLN A CA 1
ATOM 1025 C C . GLN A 1 128 ? -17.043 -1.544 -10.239 1.00 97.12 128 GLN A C 1
ATOM 1027 O O . GLN A 1 128 ? -17.774 -1.650 -9.257 1.00 97.12 128 GLN A O 1
ATOM 1032 N N . LEU A 1 129 ? -15.718 -1.418 -10.123 1.00 97.12 129 LEU A N 1
ATOM 1033 C CA . LEU A 1 129 ? -14.997 -1.391 -8.857 1.00 97.12 129 LEU A CA 1
ATOM 1034 C C . LEU A 1 129 ? -14.545 0.026 -8.523 1.00 97.12 129 LEU A C 1
ATOM 1036 O O . LEU A 1 129 ? -14.275 0.849 -9.403 1.00 97.12 129 LEU A O 1
ATOM 1040 N N . ARG A 1 130 ? -14.382 0.288 -7.227 1.00 95.25 130 ARG A N 1
ATOM 1041 C CA . ARG A 1 130 ? -13.674 1.474 -6.739 1.00 95.25 130 ARG A CA 1
ATOM 1042 C C . ARG A 1 130 ? -12.194 1.159 -6.552 1.00 95.25 130 ARG A C 1
ATOM 1044 O O . ARG A 1 130 ? -11.850 0.100 -6.030 1.00 95.25 130 ARG A O 1
ATOM 1051 N N . MET A 1 131 ? -11.342 2.093 -6.962 1.00 94.81 131 MET A N 1
ATOM 1052 C CA . MET A 1 131 ? -9.922 2.087 -6.612 1.00 94.81 131 MET A CA 1
ATOM 1053 C C . MET A 1 131 ? -9.758 2.564 -5.157 1.00 94.81 131 MET A C 1
ATOM 1055 O O . MET A 1 131 ? -10.495 3.473 -4.755 1.00 94.81 131 MET A O 1
ATOM 1059 N N . PRO A 1 132 ? -8.821 1.991 -4.378 1.00 95.56 132 PRO A N 1
ATOM 1060 C CA . PRO A 1 132 ? -8.467 2.515 -3.060 1.00 95.56 132 PRO A CA 1
ATOM 1061 C C . PRO A 1 132 ? -7.919 3.941 -3.160 1.00 95.56 132 PRO A C 1
ATOM 1063 O O . PRO A 1 132 ? -7.217 4.281 -4.115 1.00 95.56 132 PRO A O 1
ATOM 1066 N N . TRP A 1 133 ? -8.129 4.738 -2.117 1.00 95.25 133 TRP A N 1
ATOM 1067 C CA . TRP A 1 133 ? -7.370 5.969 -1.933 1.00 95.25 133 TRP A CA 1
ATOM 1068 C C . TRP A 1 133 ? -5.910 5.639 -1.632 1.00 95.25 133 TRP A C 1
ATOM 1070 O O . TRP A 1 133 ? -5.609 4.838 -0.743 1.00 95.25 133 TRP A O 1
ATOM 1080 N N . LEU A 1 134 ? -4.995 6.268 -2.366 1.00 95.44 134 LEU A N 1
ATOM 1081 C CA . LEU A 1 134 ? -3.559 6.090 -2.165 1.00 95.44 134 LEU A CA 1
ATOM 1082 C C . LEU A 1 134 ? -3.061 7.176 -1.220 1.00 95.44 134 LEU A C 1
ATOM 1084 O O . LEU A 1 134 ? -2.947 8.338 -1.609 1.00 95.44 134 LEU A O 1
ATOM 1088 N N . VAL A 1 135 ? -2.809 6.791 0.027 1.00 94.88 135 VAL A N 1
ATOM 1089 C CA . VAL A 1 135 ? -2.555 7.722 1.131 1.00 94.88 135 VAL A CA 1
ATOM 1090 C C . VAL A 1 135 ? -1.261 7.376 1.846 1.00 94.88 135 VAL A C 1
ATOM 1092 O O . VAL A 1 135 ? -0.848 6.223 1.905 1.00 94.88 135 VAL A O 1
ATOM 1095 N N . SER A 1 136 ? -0.624 8.383 2.419 1.00 94.31 136 SER A N 1
ATOM 1096 C CA . SER A 1 136 ? 0.474 8.223 3.368 1.00 94.31 136 SER A CA 1
ATOM 1097 C C . SER A 1 136 ? -0.053 8.193 4.808 1.00 94.31 136 SER A C 1
ATOM 1099 O O . SER A 1 136 ? -1.193 8.603 5.048 1.00 94.31 136 SER A O 1
ATOM 1101 N N . PRO A 1 137 ? 0.765 7.775 5.792 1.00 93.94 137 PRO A N 1
ATOM 1102 C CA . PRO A 1 137 ? 0.422 7.900 7.213 1.00 93.94 137 PRO A CA 1
ATOM 1103 C C . PRO A 1 137 ? -0.011 9.309 7.627 1.00 93.94 137 PRO A C 1
ATOM 1105 O O . PRO A 1 137 ? -0.820 9.455 8.530 1.00 93.94 137 PRO A O 1
ATOM 1108 N N . GLU A 1 138 ? 0.475 10.343 6.940 1.00 92.06 138 GLU A N 1
ATOM 1109 C CA . GLU A 1 138 ? 0.144 11.745 7.222 1.00 92.06 138 GLU A CA 1
ATOM 1110 C C . GLU A 1 138 ? -1.202 12.184 6.629 1.00 92.06 138 GLU A C 1
ATOM 1112 O O . GLU A 1 138 ? -1.779 13.167 7.081 1.00 92.06 138 GLU A O 1
ATOM 1117 N N . THR A 1 139 ? -1.699 11.488 5.604 1.00 92.62 139 THR A N 1
ATOM 1118 C CA . THR A 1 139 ? -2.864 11.930 4.813 1.00 92.62 139 THR A CA 1
ATOM 1119 C C . THR A 1 139 ? -4.077 11.018 4.942 1.00 92.62 139 THR A C 1
ATOM 1121 O O . THR A 1 139 ? -5.187 11.425 4.598 1.00 92.62 139 THR A O 1
ATOM 1124 N N . ILE A 1 140 ? -3.897 9.799 5.450 1.00 94.62 140 ILE A N 1
ATOM 1125 C CA . ILE A 1 140 ? -5.010 8.935 5.850 1.00 94.62 140 ILE A CA 1
ATOM 1126 C C . ILE A 1 140 ? -5.814 9.601 6.984 1.00 94.62 140 ILE A C 1
ATOM 1128 O O . ILE A 1 140 ? -5.211 10.292 7.804 1.00 94.62 140 ILE A O 1
ATOM 1132 N N . PRO A 1 141 ? -7.147 9.411 7.073 1.00 93.44 141 PRO A N 1
ATOM 1133 C CA . PRO A 1 141 ? -7.934 9.996 8.154 1.00 93.44 141 PRO A CA 1
ATOM 1134 C C . PRO A 1 141 ? -7.419 9.638 9.557 1.00 93.44 141 PRO A C 1
ATOM 1136 O O . PRO A 1 141 ? -7.101 8.476 9.817 1.00 93.44 141 PRO A O 1
ATOM 1139 N N . GLN A 1 142 ? -7.378 10.619 10.463 1.00 92.94 142 GLN A N 1
ATOM 1140 C CA . GLN A 1 142 ? -6.858 10.460 11.828 1.00 92.94 142 GLN A CA 1
ATOM 1141 C C . GLN A 1 142 ? -7.808 11.045 12.874 1.00 92.94 142 GLN A C 1
ATOM 1143 O O . GLN A 1 142 ? -8.213 12.209 12.803 1.00 92.94 142 GLN A O 1
ATOM 1148 N N . THR A 1 143 ? -8.125 10.252 13.894 1.00 91.25 143 THR A N 1
ATOM 1149 C CA . THR A 1 143 ? -8.981 10.681 15.007 1.00 91.25 143 THR A CA 1
ATOM 1150 C C . THR A 1 143 ? -8.295 11.697 15.916 1.00 91.25 143 THR A C 1
ATOM 1152 O O . THR A 1 143 ? -8.964 12.595 16.424 1.00 91.25 143 THR A O 1
ATOM 1155 N N . SER A 1 144 ? -6.968 11.627 16.058 1.00 87.88 144 SER A N 1
ATOM 1156 C CA . SER A 1 144 ? -6.148 12.623 16.765 1.00 87.88 144 SER A CA 1
ATOM 1157 C C . SER A 1 144 ? -6.266 14.038 16.187 1.00 87.88 144 SER A C 1
ATOM 1159 O O . SER A 1 144 ? -6.131 15.013 16.925 1.00 87.88 144 SER A O 1
ATOM 1161 N N . LEU A 1 145 ? -6.600 14.165 14.899 1.00 87.31 145 LEU A N 1
ATOM 1162 C CA . LEU A 1 145 ? -6.869 15.442 14.228 1.00 87.31 145 LEU A CA 1
ATOM 1163 C C . LEU A 1 145 ? -8.348 15.869 14.306 1.00 87.31 145 LEU A C 1
ATOM 1165 O O . LEU A 1 145 ? -8.767 16.791 13.608 1.00 87.31 145 LEU A O 1
ATOM 1169 N N . GLY A 1 146 ? -9.166 15.183 15.112 1.00 87.50 146 GLY A N 1
ATOM 1170 C CA . GLY A 1 146 ? -10.602 15.443 15.242 1.00 87.50 146 GLY A CA 1
ATOM 1171 C C . GLY A 1 146 ? -11.438 14.974 14.046 1.00 87.50 146 GLY A C 1
ATOM 1172 O O . GLY A 1 146 ? -12.602 15.358 13.919 1.00 87.50 146 GLY A O 1
ATOM 1173 N N . GLN A 1 147 ? -10.876 14.154 13.153 1.00 89.12 147 GLN A N 1
ATOM 1174 C CA . GLN A 1 147 ? -11.583 13.663 11.972 1.00 89.12 147 GLN A CA 1
ATOM 1175 C C . GLN A 1 147 ? -12.442 12.441 12.316 1.00 89.12 147 GLN A C 1
ATOM 1177 O O . GLN A 1 147 ? -12.055 11.567 13.093 1.00 89.12 147 GLN A O 1
ATOM 1182 N N . SER A 1 148 ? -13.623 12.354 11.704 1.00 83.38 148 SER A N 1
ATOM 1183 C CA . SER A 1 148 ? -14.511 11.204 11.873 1.00 83.38 148 SER A CA 1
ATOM 1184 C C . SER A 1 148 ? -14.132 10.085 10.905 1.00 83.38 148 SER A C 1
ATOM 1186 O O . SER A 1 148 ? -14.247 10.242 9.690 1.00 83.38 148 SER A O 1
ATOM 1188 N N . ILE A 1 149 ? -1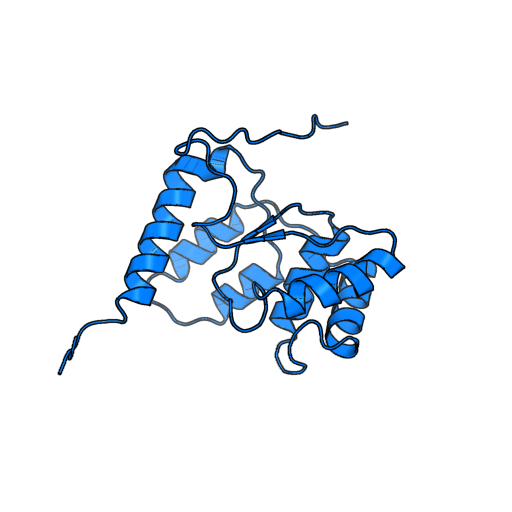3.734 8.933 11.446 1.00 85.44 149 ILE A N 1
ATOM 1189 C CA . ILE A 1 149 ? -13.504 7.711 10.669 1.00 85.44 149 ILE A CA 1
ATOM 1190 C C . ILE A 1 149 ? -14.787 6.883 10.716 1.00 85.44 149 ILE A C 1
ATOM 1192 O O . ILE A 1 149 ? -15.072 6.188 11.694 1.00 85.44 149 ILE A O 1
ATOM 1196 N N . ARG A 1 150 ? -15.609 7.001 9.669 1.00 75.00 150 ARG A N 1
ATOM 1197 C CA . ARG A 1 150 ? -16.847 6.223 9.556 1.00 75.00 150 ARG A CA 1
ATOM 1198 C C . ARG A 1 150 ? -16.504 4.774 9.237 1.00 75.00 150 ARG A C 1
ATOM 1200 O O . ARG A 1 150 ? -15.944 4.485 8.186 1.00 75.00 150 ARG A O 1
ATOM 1207 N N . ARG A 1 151 ? -16.888 3.868 10.132 1.00 66.88 151 ARG A N 1
ATOM 1208 C CA . ARG A 1 151 ? -16.893 2.432 9.853 1.00 66.88 151 ARG A CA 1
ATOM 1209 C C . ARG A 1 151 ? -18.163 2.131 9.070 1.00 66.88 151 ARG A C 1
ATOM 1211 O O . ARG A 1 151 ? -19.253 2.455 9.546 1.00 66.88 151 ARG A O 1
ATOM 1218 N N . LEU A 1 152 ? -18.034 1.552 7.879 1.00 58.75 152 LEU A N 1
ATOM 1219 C CA . LEU A 1 152 ? -19.170 0.866 7.272 1.00 58.75 152 LEU A CA 1
ATOM 1220 C C . LEU A 1 152 ? -19.577 -0.217 8.277 1.00 58.75 152 LEU A C 1
ATOM 1222 O O . LEU A 1 152 ? -18.718 -0.961 8.750 1.00 58.75 152 LEU A O 1
ATOM 1226 N N . LYS A 1 153 ? -20.841 -0.212 8.713 1.00 46.25 153 LYS A N 1
ATOM 1227 C CA . LYS A 1 153 ? -21.355 -1.328 9.510 1.00 46.25 153 LYS A CA 1
ATOM 1228 C C . LYS A 1 153 ? -21.187 -2.568 8.641 1.00 46.25 153 LYS A C 1
ATOM 1230 O O . LYS A 1 153 ? -21.546 -2.504 7.469 1.00 46.25 153 LYS A O 1
ATOM 1235 N N . ASP A 1 154 ? -20.601 -3.622 9.198 1.00 46.84 154 ASP A N 1
ATOM 1236 C CA . ASP A 1 154 ? -20.574 -4.921 8.536 1.00 46.84 154 ASP A CA 1
ATOM 1237 C C . ASP A 1 154 ? -22.036 -5.275 8.185 1.00 46.84 154 ASP A C 1
ATOM 1239 O O . ASP A 1 154 ? -22.879 -5.335 9.086 1.00 46.84 154 ASP A O 1
ATOM 1243 N N . GLU A 1 155 ? -22.344 -5.354 6.886 1.00 35.78 155 GLU A N 1
ATOM 1244 C CA . GLU A 1 155 ? -23.624 -5.855 6.357 1.00 35.78 155 GLU A CA 1
ATOM 1245 C C . GLU A 1 155 ? -23.687 -7.381 6.467 1.00 35.78 155 GLU A C 1
ATOM 1247 O O . GLU A 1 155 ? -22.650 -8.039 6.205 1.00 35.78 155 GLU A O 1
#

Secondary structure (DSSP, 8-state):
-----SS-HHHHHHHHHHHHHHHHTGGGS--EE-HHHHHHHHH---TTHHHHHHHHTTSEEPP--HHHHHHHHHHHHTTSS-TT-HHHHHHHHHHHHTT-SEEE---TTTTSSHHHHHHHHHHHHTTT-PPPEEE-TTTS--GGGT---PPPP--